Protein AF-A0A350ACY0-F1 (afdb_monomer)

Mean predicted aligned error: 14.0 Å

Secondary structure (DSSP, 8-state):
---------------S--S-TT-B-TTHHHHHHHHHHHHHHHHHHHHHHHTTS-TTSTTHHHHHHHHHHHHHHHHHHHHHHHSPBPSS--HHHHTS-HHHHHHHHHHHHHHHHHHHH-HHHHHHHHHHHHHHHHT---TTTT--

pLDDT: mean 76.35, std 17.06, range [38.78, 96.56]

Radius of gyration: 22.47 Å; Cα contacts (8 Å, |Δi|>4): 84; chains: 1; bounding box: 56×43×62 Å

Sequence (144 aa):
MSTIEPDHHDGTSDATPGGYDNQRRPGERIFTLVLLGGSLTLLWSAYGISGFEALSAPGSVPMATTAVMVVAALMVLRATWARPLVAGETVARDILPKTVIIFAGLLVAYGLALKPLGFLPTSAAFLIAAIKILSGRGWLWGGT

Structure (mmCIF, N/CA/C/O backbone):
data_AF-A0A350ACY0-F1
#
_entry.id   AF-A0A350ACY0-F1
#
loop_
_atom_site.group_PDB
_atom_site.id
_atom_site.type_symbol
_atom_site.label_atom_id
_atom_site.label_alt_id
_atom_site.label_comp_id
_atom_site.label_asym_id
_atom_site.label_entity_id
_atom_site.label_seq_id
_atom_site.pdbx_PDB_ins_code
_atom_site.Cartn_x
_atom_site.Cartn_y
_atom_site.Cartn_z
_atom_site.occupancy
_atom_site.B_iso_or_equiv
_atom_site.auth_seq_id
_atom_site.auth_comp_id
_atom_site.auth_asym_id
_atom_site.auth_atom_id
_atom_site.pdbx_PDB_model_num
ATOM 1 N N . MET A 1 1 ? -36.355 -13.996 30.981 1.00 38.78 1 MET A N 1
ATOM 2 C CA . MET A 1 1 ? -35.564 -12.751 31.018 1.00 38.78 1 MET A CA 1
ATOM 3 C C . MET A 1 1 ? -34.117 -13.169 31.235 1.00 38.78 1 MET A C 1
ATOM 5 O O . MET A 1 1 ? -33.750 -13.472 32.359 1.00 38.78 1 MET A O 1
ATOM 9 N N . SER A 1 2 ? -33.362 -13.376 30.156 1.00 44.88 2 SER A N 1
ATOM 10 C CA . SER A 1 2 ? -31.961 -13.811 30.209 1.00 44.88 2 SER A CA 1
ATOM 11 C C . SER A 1 2 ? -31.070 -12.584 30.381 1.00 44.88 2 SER A C 1
ATOM 13 O O . SER A 1 2 ? -31.027 -11.727 29.499 1.00 44.88 2 SER A O 1
ATOM 15 N N . THR A 1 3 ? -30.422 -12.482 31.535 1.00 46.53 3 THR A N 1
ATOM 16 C CA . THR A 1 3 ? -29.435 -11.449 31.853 1.00 46.53 3 THR A CA 1
ATOM 17 C C . THR A 1 3 ? -28.273 -11.547 30.866 1.00 46.53 3 THR A C 1
ATOM 19 O O . THR A 1 3 ? -27.709 -12.622 30.686 1.00 46.53 3 THR A O 1
ATOM 22 N N . ILE A 1 4 ? -27.958 -10.447 30.179 1.00 54.59 4 ILE A N 1
ATOM 23 C CA . ILE A 1 4 ? -26.757 -10.342 29.348 1.00 54.59 4 ILE A CA 1
ATOM 24 C C . ILE A 1 4 ? -25.601 -10.052 30.301 1.00 54.59 4 ILE A C 1
ATOM 26 O O . ILE A 1 4 ? -25.461 -8.928 30.780 1.00 54.59 4 ILE A O 1
ATOM 30 N N . GLU A 1 5 ? -24.830 -11.088 30.616 1.00 54.91 5 GLU A N 1
ATOM 31 C CA . GLU A 1 5 ? -23.579 -10.964 31.358 1.00 54.91 5 GLU A CA 1
ATOM 32 C C . GLU A 1 5 ? -22.531 -10.323 30.424 1.00 54.91 5 GLU A C 1
ATOM 34 O O . GLU A 1 5 ? -22.366 -10.790 29.292 1.00 54.91 5 GLU A O 1
ATOM 39 N N . PRO A 1 6 ? -21.847 -9.237 30.823 1.00 55.56 6 PRO A N 1
ATOM 40 C CA . PRO A 1 6 ? -20.738 -8.696 30.052 1.00 55.56 6 PRO A CA 1
ATOM 41 C C . PRO A 1 6 ? -19.567 -9.682 30.117 1.00 55.56 6 PRO A C 1
ATOM 43 O O . PRO A 1 6 ? -18.950 -9.862 31.162 1.00 55.56 6 PRO A O 1
ATOM 46 N N . ASP A 1 7 ? -19.312 -10.325 28.983 1.00 56.81 7 ASP A N 1
ATOM 47 C CA . ASP A 1 7 ? -18.301 -11.353 28.739 1.00 56.81 7 ASP A CA 1
ATOM 48 C C . ASP A 1 7 ? -16.917 -10.937 29.283 1.00 56.81 7 ASP A C 1
ATOM 50 O O . ASP A 1 7 ? -16.205 -10.112 28.698 1.00 56.81 7 ASP A O 1
ATOM 54 N N . HIS A 1 8 ? -16.559 -11.457 30.461 1.00 55.47 8 HIS A N 1
ATOM 55 C CA . HIS A 1 8 ? -15.285 -11.192 31.121 1.00 55.47 8 HIS A CA 1
ATOM 56 C C . HIS A 1 8 ? -14.206 -12.013 30.412 1.00 55.47 8 HIS A C 1
ATOM 58 O O . HIS A 1 8 ? -14.178 -13.237 30.501 1.00 55.47 8 HIS A O 1
ATOM 64 N N . HIS A 1 9 ? -13.347 -11.330 29.653 1.00 58.16 9 HIS A N 1
ATOM 65 C CA . HIS A 1 9 ? -12.221 -11.926 28.938 1.00 58.16 9 HIS A CA 1
ATOM 66 C C . HIS A 1 9 ? -11.141 -12.392 29.924 1.00 58.16 9 HIS A C 1
ATOM 68 O O . HIS A 1 9 ? -10.127 -11.718 30.123 1.00 58.16 9 HIS A O 1
ATOM 74 N N . ASP A 1 10 ? -11.353 -13.553 30.535 1.00 52.41 10 ASP A N 1
ATOM 75 C CA . ASP A 1 10 ? -10.294 -14.274 31.223 1.00 52.41 10 ASP A CA 1
ATOM 76 C C . ASP A 1 10 ? -9.288 -14.742 30.172 1.00 52.41 10 ASP A C 1
ATOM 78 O O . ASP A 1 10 ? -9.608 -15.511 29.268 1.00 52.41 10 ASP A O 1
ATOM 82 N N . GLY A 1 11 ? -8.057 -14.239 30.280 1.00 53.12 11 GLY A N 1
ATOM 83 C CA . GLY A 1 11 ? -6.918 -14.561 29.418 1.00 53.12 11 GLY A CA 1
ATOM 84 C C . GLY A 1 11 ? -6.418 -16.000 29.568 1.00 53.12 11 GLY A C 1
ATOM 85 O O . GLY A 1 11 ? -5.215 -16.228 29.701 1.00 53.12 11 GLY A O 1
ATOM 86 N N . THR A 1 12 ? -7.323 -16.978 29.560 1.00 46.12 12 THR A N 1
ATOM 87 C CA . THR A 1 12 ? -6.979 -18.374 29.325 1.00 46.12 12 THR A CA 1
ATOM 88 C C . THR A 1 12 ? -6.521 -18.508 27.880 1.00 46.12 12 THR A C 1
ATOM 90 O O . THR A 1 12 ? -7.128 -17.982 26.951 1.00 46.12 12 THR A O 1
ATOM 93 N N . SER A 1 13 ? -5.378 -19.161 27.715 1.00 55.72 13 SER A N 1
ATOM 94 C CA . SER A 1 13 ? -4.658 -19.355 26.461 1.00 55.72 13 SER A CA 1
ATOM 95 C C . SER A 1 13 ? -5.370 -20.341 25.529 1.00 55.72 13 SER A C 1
ATOM 97 O O . SER A 1 13 ? -4.755 -21.289 25.041 1.00 55.72 13 SER A O 1
ATOM 99 N N . ASP A 1 14 ? -6.663 -20.130 25.284 1.00 48.31 14 ASP A N 1
ATOM 100 C CA . ASP A 1 14 ? -7.361 -20.789 24.195 1.00 48.31 14 ASP A CA 1
ATOM 101 C C . ASP A 1 14 ? -6.885 -20.130 22.899 1.00 48.31 14 ASP A C 1
ATOM 103 O O . ASP A 1 14 ? -7.249 -19.009 22.553 1.00 48.31 14 ASP A O 1
ATOM 107 N N . ALA A 1 15 ? -5.975 -20.809 22.206 1.00 54.19 15 ALA A N 1
ATOM 108 C CA . ALA A 1 15 ? -5.478 -20.412 20.895 1.00 54.19 15 ALA A CA 1
ATOM 109 C C . ALA A 1 15 ? -6.536 -20.627 19.794 1.00 54.19 15 ALA A C 1
ATOM 111 O O . ALA A 1 15 ? -6.191 -20.824 18.626 1.00 54.19 15 ALA A O 1
ATOM 112 N N . THR A 1 16 ? -7.824 -20.594 20.143 1.00 47.19 16 THR A N 1
ATOM 113 C CA . THR A 1 16 ? -8.874 -20.275 19.189 1.00 47.19 16 THR A CA 1
ATOM 114 C C . THR A 1 16 ? -8.581 -18.861 18.686 1.00 47.19 16 THR A C 1
ATOM 116 O O . THR A 1 16 ? -8.405 -17.940 19.486 1.00 47.19 16 THR A O 1
ATOM 119 N N . PRO A 1 17 ? -8.410 -18.656 17.367 1.00 46.28 17 PRO A N 1
ATOM 120 C CA . PRO A 1 17 ? -8.123 -17.335 16.835 1.00 46.28 17 PRO A CA 1
ATOM 121 C C . PRO A 1 17 ? -9.278 -16.411 17.221 1.00 46.28 17 PRO A C 1
ATOM 123 O O . PRO A 1 17 ? -10.342 -16.484 16.618 1.00 46.28 17 PRO A O 1
ATOM 126 N N . GLY A 1 18 ? -9.088 -15.585 18.253 1.00 51.00 18 GLY A N 1
ATOM 127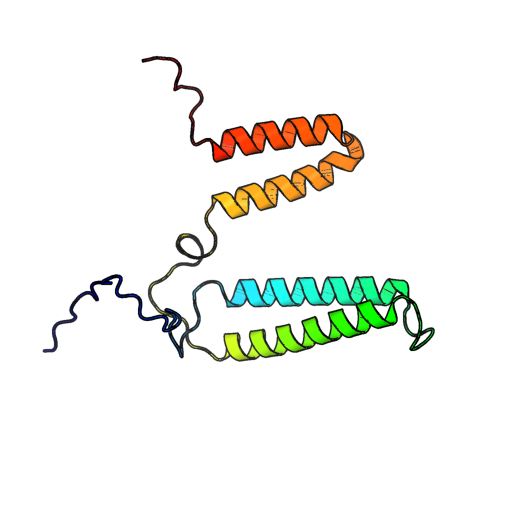 C CA . GLY A 1 18 ? -10.117 -14.691 18.769 1.00 51.00 18 GLY A CA 1
ATOM 128 C C . GLY A 1 18 ? -10.634 -13.814 17.640 1.00 51.00 18 GLY A C 1
ATOM 129 O O . GLY A 1 18 ? -9.958 -12.884 17.198 1.00 51.00 18 GLY A O 1
ATOM 130 N N . GLY A 1 19 ? -11.808 -14.154 17.122 1.00 56.09 19 GLY A N 1
ATOM 131 C CA . GLY A 1 19 ? -12.413 -13.571 15.941 1.00 56.09 19 GLY A CA 1
ATOM 132 C C . GLY A 1 19 ? -13.829 -14.099 15.782 1.00 56.09 19 GLY A C 1
ATOM 133 O O . GLY A 1 19 ? -14.127 -15.238 16.111 1.00 56.09 19 GLY A O 1
ATOM 134 N N . TYR A 1 20 ? -14.731 -13.251 15.302 1.00 57.84 20 TYR A N 1
ATOM 135 C CA . TYR A 1 20 ? -16.100 -13.665 15.040 1.00 57.84 20 TYR A CA 1
ATOM 136 C C . TYR A 1 20 ? -16.122 -14.539 13.778 1.00 57.84 20 TYR A C 1
ATOM 138 O O . TYR A 1 20 ? -16.005 -14.013 12.670 1.00 57.84 20 TYR A O 1
ATOM 146 N N . ASP A 1 21 ? -16.298 -15.855 13.931 1.00 61.34 21 ASP A N 1
ATOM 147 C CA . ASP A 1 21 ? -16.221 -16.845 12.837 1.00 61.34 21 ASP A CA 1
ATOM 148 C C . ASP A 1 21 ? -17.107 -16.519 11.623 1.00 61.34 21 ASP A C 1
ATOM 150 O O . ASP A 1 21 ? -16.808 -16.909 10.493 1.00 61.34 21 ASP A O 1
ATOM 154 N N . ASN A 1 22 ? -18.178 -15.747 11.834 1.00 61.72 22 ASN A N 1
ATOM 155 C CA . ASN A 1 22 ? -19.145 -15.405 10.796 1.00 61.72 22 ASN A CA 1
ATOM 156 C C . ASN A 1 22 ? -19.453 -13.904 10.675 1.00 61.72 22 ASN A C 1
ATOM 158 O O . ASN A 1 22 ? -20.480 -13.524 10.111 1.00 61.72 22 ASN A O 1
ATOM 162 N N . GLN A 1 23 ? -18.596 -13.031 11.209 1.00 65.81 23 GLN A N 1
ATOM 163 C CA . GLN A 1 23 ? -18.810 -11.585 11.128 1.00 65.81 23 GLN A CA 1
ATOM 164 C C . GLN A 1 23 ? -17.545 -10.868 10.656 1.00 65.81 23 GLN A C 1
ATOM 166 O O . GLN A 1 23 ? -16.421 -11.293 10.909 1.00 65.81 23 GLN A O 1
AT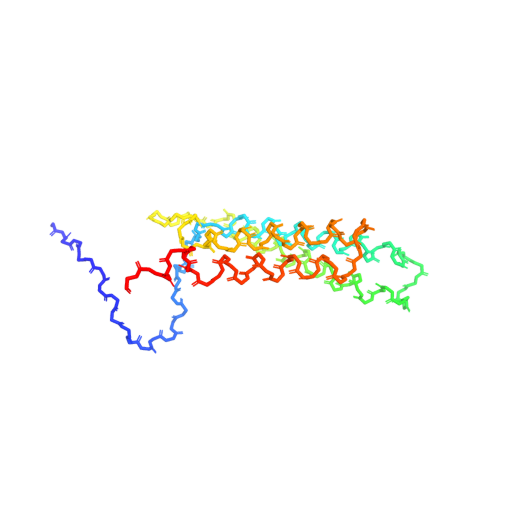OM 171 N N . ARG A 1 24 ? -17.731 -9.766 9.932 1.00 64.75 24 ARG A N 1
ATOM 172 C CA . ARG A 1 24 ? -16.642 -8.938 9.418 1.00 64.75 24 ARG A CA 1
ATOM 173 C C . ARG A 1 24 ? -16.292 -7.841 10.417 1.00 64.75 24 ARG A C 1
ATOM 175 O O . ARG A 1 24 ? -17.178 -7.080 10.822 1.00 64.75 24 ARG A O 1
ATOM 182 N N . ARG A 1 25 ? -14.996 -7.682 10.703 1.00 68.62 25 ARG A N 1
ATOM 183 C CA . ARG A 1 25 ? -14.486 -6.586 11.538 1.00 68.62 25 ARG A CA 1
ATOM 184 C C . ARG A 1 25 ? -14.614 -5.222 10.840 1.00 68.62 25 ARG A C 1
ATOM 186 O O . ARG A 1 25 ? -14.519 -5.126 9.605 1.00 68.62 25 ARG A O 1
ATOM 193 N N . PRO A 1 26 ? -14.809 -4.133 11.596 1.00 65.38 26 PRO A N 1
ATOM 194 C CA . PRO A 1 26 ? -14.930 -2.789 11.043 1.00 65.38 26 PRO A CA 1
ATOM 195 C C . PRO A 1 26 ? -13.587 -2.309 10.480 1.00 65.38 26 PRO A C 1
ATOM 197 O O . PRO A 1 26 ? -12.749 -1.783 11.193 1.00 65.38 26 PRO A O 1
ATOM 200 N N . GLY A 1 27 ? -13.397 -2.425 9.167 1.00 69.19 27 GLY A N 1
ATOM 201 C CA . GLY A 1 27 ? -12.188 -1.956 8.471 1.00 69.19 27 GLY A CA 1
ATOM 202 C C . GLY A 1 27 ? -11.638 -2.976 7.484 1.00 69.19 27 GLY A C 1
ATOM 203 O O . GLY A 1 27 ? -10.979 -2.601 6.519 1.00 69.19 27 GLY A O 1
ATOM 204 N N . GLU A 1 28 ? -12.017 -4.245 7.636 1.00 78.56 28 GLU A N 1
ATOM 205 C CA . GLU A 1 28 ? -11.605 -5.341 6.754 1.00 78.56 28 GLU A CA 1
ATOM 206 C C . GLU A 1 28 ? -12.008 -5.092 5.286 1.00 78.56 28 GLU A C 1
ATOM 208 O O . GLU A 1 28 ? -11.262 -5.414 4.368 1.00 78.56 28 GLU A O 1
ATOM 213 N N . ARG A 1 29 ? -13.142 -4.414 5.039 1.00 79.69 29 ARG A N 1
ATOM 214 C CA . ARG A 1 29 ? -13.536 -3.957 3.689 1.00 79.69 29 ARG A CA 1
ATOM 215 C C . ARG A 1 29 ? -12.551 -2.949 3.094 1.00 79.69 29 ARG A C 1
ATOM 217 O O . ARG A 1 29 ? -12.165 -3.080 1.943 1.00 79.69 29 ARG A O 1
ATOM 224 N N . ILE A 1 30 ? -12.162 -1.932 3.861 1.00 83.25 30 ILE A N 1
ATOM 225 C CA . ILE A 1 30 ? -11.227 -0.906 3.377 1.00 83.25 30 ILE A CA 1
ATOM 226 C C . ILE A 1 30 ? -9.853 -1.541 3.168 1.00 83.25 30 ILE A C 1
ATOM 228 O O . ILE A 1 30 ? -9.236 -1.327 2.132 1.00 83.25 30 ILE A O 1
ATOM 232 N N . PHE A 1 31 ? -9.414 -2.380 4.107 1.00 82.38 31 PHE A N 1
ATOM 233 C CA . PHE A 1 31 ? -8.169 -3.129 3.990 1.00 82.38 31 PHE A CA 1
ATOM 234 C C . PHE A 1 31 ? -8.134 -3.996 2.726 1.00 82.38 31 PHE A C 1
ATOM 236 O O . PHE A 1 31 ? -7.186 -3.906 1.955 1.00 82.38 31 PHE A O 1
ATOM 243 N N . THR A 1 32 ? -9.180 -4.785 2.469 1.00 87.31 32 THR A N 1
ATOM 244 C CA . THR A 1 32 ? -9.256 -5.643 1.273 1.00 87.31 32 THR A CA 1
ATOM 245 C C . THR A 1 32 ? -9.314 -4.839 -0.025 1.00 87.31 32 THR A C 1
ATOM 247 O O . THR A 1 32 ? -8.700 -5.243 -1.011 1.00 87.31 32 THR A O 1
ATOM 250 N N . LEU A 1 33 ? -9.962 -3.669 -0.030 1.00 89.31 33 LEU A N 1
ATOM 251 C CA . LEU A 1 33 ? -9.925 -2.742 -1.167 1.00 89.31 33 LEU A CA 1
ATOM 252 C C . LEU A 1 33 ? -8.519 -2.172 -1.409 1.00 89.31 33 LEU A C 1
ATOM 254 O O . LEU A 1 33 ? -8.057 -2.156 -2.549 1.00 89.31 33 LEU A O 1
ATOM 258 N N . VAL A 1 34 ? -7.821 -1.743 -0.353 1.00 89.25 34 VAL A N 1
ATOM 259 C CA . VAL A 1 34 ? -6.434 -1.254 -0.443 1.00 89.25 34 VAL A CA 1
ATOM 260 C C . VAL A 1 34 ? -5.497 -2.367 -0.919 1.00 89.25 34 VAL A C 1
ATOM 262 O O . VAL A 1 34 ? -4.676 -2.135 -1.805 1.00 89.25 34 VAL A O 1
ATOM 265 N N . LEU A 1 35 ? -5.653 -3.584 -0.392 1.00 90.81 35 LEU A N 1
ATOM 266 C CA . LEU A 1 35 ? -4.879 -4.762 -0.788 1.00 90.81 35 LEU A CA 1
ATOM 267 C C . LEU A 1 35 ? -5.074 -5.094 -2.275 1.00 90.81 35 LEU A C 1
ATOM 269 O O . LEU A 1 35 ? -4.098 -5.351 -2.985 1.00 90.81 35 LEU A O 1
ATOM 273 N N . LEU A 1 36 ? -6.319 -5.052 -2.760 1.00 94.00 36 LEU A N 1
ATOM 274 C CA . LEU A 1 36 ? -6.631 -5.261 -4.173 1.00 94.00 36 LEU A CA 1
ATOM 275 C C . LEU A 1 36 ? -6.011 -4.163 -5.049 1.00 94.00 36 LEU A C 1
ATOM 277 O O . LEU A 1 36 ? -5.364 -4.476 -6.047 1.00 94.00 36 LEU A O 1
ATOM 281 N N . GLY A 1 37 ? -6.159 -2.892 -4.662 1.00 95.31 37 GLY A N 1
ATOM 282 C CA . GLY A 1 37 ? -5.574 -1.759 -5.386 1.00 95.31 37 GLY A CA 1
ATOM 283 C C . GLY A 1 37 ? -4.045 -1.832 -5.470 1.00 95.31 37 GLY A C 1
ATOM 284 O O . GLY A 1 37 ? -3.469 -1.652 -6.546 1.00 95.31 37 GLY A O 1
ATOM 285 N N . GLY A 1 38 ? -3.381 -2.172 -4.362 1.00 93.00 38 GLY A N 1
ATOM 286 C CA . GLY A 1 38 ? -1.937 -2.405 -4.329 1.00 93.00 38 GLY A CA 1
ATOM 287 C C . GLY A 1 38 ? -1.511 -3.566 -5.230 1.00 93.00 38 GLY A C 1
ATOM 288 O O . GLY A 1 38 ? -0.579 -3.421 -6.018 1.00 93.00 38 GLY A O 1
ATOM 289 N N . SER A 1 39 ? -2.243 -4.683 -5.194 1.00 93.31 39 SER A N 1
ATOM 290 C CA . SER A 1 39 ? -1.971 -5.849 -6.050 1.00 93.31 39 SER A CA 1
ATOM 291 C C . SER A 1 39 ? -2.113 -5.519 -7.541 1.00 93.31 39 SER A C 1
ATOM 293 O O . SER A 1 39 ? -1.256 -5.900 -8.336 1.00 93.31 39 SER A O 1
ATOM 295 N N . LEU A 1 40 ? -3.138 -4.750 -7.925 1.00 95.25 40 LEU A N 1
ATOM 296 C CA . LEU A 1 40 ? -3.320 -4.268 -9.301 1.00 95.25 40 LEU A CA 1
ATOM 297 C C . LEU A 1 40 ? -2.200 -3.319 -9.741 1.00 95.25 40 LEU A C 1
ATOM 299 O O . LEU A 1 40 ? -1.737 -3.399 -10.876 1.00 95.25 40 LEU A O 1
ATOM 303 N N . THR A 1 41 ? -1.736 -2.451 -8.841 1.00 93.69 41 THR A N 1
ATOM 304 C CA . THR A 1 41 ? -0.628 -1.523 -9.120 1.00 93.69 41 THR A CA 1
ATOM 305 C C . THR A 1 41 ? 0.671 -2.288 -9.378 1.00 93.69 41 THR A C 1
ATOM 307 O O . THR A 1 41 ? 1.413 -1.972 -10.313 1.00 93.69 41 THR A O 1
ATOM 310 N N . LEU A 1 42 ? 0.932 -3.333 -8.586 1.00 91.50 42 LEU A N 1
ATOM 311 C CA . LEU A 1 42 ? 2.074 -4.222 -8.792 1.00 91.50 42 LEU A CA 1
ATOM 312 C C . LEU A 1 42 ? 1.955 -5.005 -10.101 1.00 91.50 42 LEU A C 1
ATOM 314 O O . LEU A 1 42 ? 2.941 -5.096 -10.826 1.00 91.50 42 LEU A O 1
ATOM 318 N N . LEU A 1 43 ? 0.765 -5.512 -10.434 1.00 92.00 43 LEU A N 1
ATOM 319 C CA . LEU A 1 43 ? 0.527 -6.207 -11.700 1.00 92.00 43 LEU A CA 1
ATOM 320 C C . LEU A 1 43 ? 0.757 -5.281 -12.903 1.00 92.00 43 LEU A C 1
ATOM 322 O O . LEU A 1 43 ? 1.441 -5.669 -13.845 1.00 92.00 43 LEU A O 1
ATOM 326 N N . TRP A 1 44 ? 0.265 -4.039 -12.848 1.00 91.44 44 TRP A N 1
ATOM 327 C CA . TRP A 1 44 ? 0.528 -3.027 -13.878 1.00 91.44 44 TRP A CA 1
ATOM 328 C C . TRP A 1 44 ? 2.027 -2.744 -14.025 1.00 91.44 44 TRP A C 1
ATOM 330 O O . TRP A 1 44 ? 2.554 -2.689 -15.136 1.00 91.44 44 TRP A O 1
ATOM 340 N N . SER A 1 45 ? 2.729 -2.588 -12.902 1.00 89.94 45 SER A N 1
ATOM 341 C CA . SER A 1 45 ? 4.172 -2.332 -12.898 1.00 89.94 45 SER A CA 1
ATOM 342 C C . SER A 1 45 ? 4.950 -3.518 -13.474 1.00 89.94 45 SER A C 1
ATOM 344 O O . SER A 1 45 ? 5.839 -3.320 -14.295 1.00 89.94 45 SER A O 1
ATOM 346 N N . ALA A 1 46 ? 4.587 -4.749 -13.099 1.00 87.81 46 ALA A N 1
ATOM 347 C CA . ALA A 1 46 ? 5.206 -5.974 -13.602 1.00 87.81 46 ALA A CA 1
ATOM 348 C C . ALA A 1 46 ? 4.942 -6.179 -15.104 1.00 87.81 46 ALA A C 1
ATOM 350 O O . ALA A 1 46 ? 5.848 -6.576 -15.838 1.00 87.81 46 ALA A O 1
ATOM 351 N N . TYR A 1 47 ? 3.742 -5.831 -15.575 1.00 86.00 47 TYR A N 1
ATOM 352 C CA . TYR A 1 47 ? 3.401 -5.837 -16.996 1.00 86.00 47 TYR A CA 1
ATOM 353 C C . TYR A 1 47 ? 4.289 -4.892 -17.810 1.00 86.00 47 TYR A C 1
ATOM 355 O O . TYR A 1 47 ? 4.730 -5.248 -18.899 1.00 86.00 47 TYR A O 1
ATOM 363 N N . GLY A 1 48 ? 4.640 -3.730 -17.255 1.00 84.44 48 GLY A N 1
ATOM 364 C CA . GLY A 1 48 ? 5.568 -2.791 -17.888 1.00 84.44 48 GLY A CA 1
ATOM 365 C C . GLY A 1 48 ? 7.010 -3.298 -18.040 1.00 84.44 48 GLY A C 1
ATOM 366 O O . GLY A 1 48 ? 7.755 -2.726 -18.828 1.00 84.44 48 GLY A O 1
ATOM 367 N N . ILE A 1 49 ? 7.418 -4.352 -17.318 1.00 82.88 49 ILE A N 1
ATOM 368 C CA . ILE A 1 49 ? 8.792 -4.889 -17.373 1.00 82.88 49 ILE A CA 1
ATOM 369 C C . ILE A 1 49 ? 8.977 -5.846 -18.555 1.00 82.88 49 ILE A C 1
ATOM 371 O O . ILE A 1 49 ? 10.057 -5.906 -19.135 1.00 82.88 49 ILE A O 1
ATOM 375 N N . SER A 1 50 ? 7.968 -6.657 -18.878 1.00 73.12 50 SER A N 1
ATOM 376 C CA . SER A 1 50 ? 8.122 -7.752 -19.857 1.00 73.12 50 SER A CA 1
ATOM 377 C C . SER A 1 50 ? 6.952 -7.932 -20.813 1.00 73.12 50 SER A C 1
ATOM 379 O O . SER A 1 50 ? 7.074 -8.703 -21.764 1.00 73.12 50 SER A O 1
ATOM 381 N N . GLY A 1 51 ? 5.820 -7.265 -20.571 1.00 72.69 51 GLY A N 1
ATOM 382 C CA . GLY A 1 51 ? 4.601 -7.423 -21.359 1.00 72.69 51 GLY A CA 1
ATOM 383 C C . GLY A 1 51 ? 4.253 -8.897 -21.567 1.00 72.69 51 GLY A C 1
ATOM 384 O O . GLY A 1 51 ? 3.974 -9.616 -20.613 1.00 72.69 51 GLY A O 1
ATOM 385 N N . PHE A 1 52 ? 4.337 -9.351 -22.819 1.00 68.00 52 PHE A N 1
ATOM 386 C CA . PHE A 1 52 ? 4.171 -10.755 -23.215 1.00 68.00 52 PHE A CA 1
ATOM 387 C C . PHE A 1 52 ? 5.316 -11.269 -24.108 1.00 68.00 52 PHE A C 1
ATOM 389 O O . PHE A 1 52 ? 5.129 -12.232 -24.848 1.00 68.00 52 PHE A O 1
ATOM 396 N N . GLU A 1 53 ? 6.496 -10.640 -24.074 1.00 64.38 53 GLU A N 1
ATOM 397 C CA . GLU A 1 53 ? 7.566 -10.920 -25.049 1.00 64.38 53 GLU A CA 1
ATOM 398 C C . GLU A 1 53 ? 8.181 -12.330 -24.923 1.00 64.38 53 GLU A C 1
ATOM 400 O O . GLU A 1 53 ? 8.667 -12.861 -25.917 1.00 64.38 53 GLU A O 1
ATOM 405 N N . ALA A 1 54 ? 8.104 -12.984 -23.753 1.00 62.25 54 ALA A N 1
ATOM 406 C CA . ALA A 1 54 ? 8.366 -14.421 -23.593 1.00 62.25 54 ALA A CA 1
ATOM 407 C C . ALA A 1 54 ? 7.845 -14.963 -22.246 1.00 62.25 54 ALA A C 1
ATOM 409 O O . ALA A 1 54 ? 7.880 -14.273 -21.228 1.00 62.25 54 ALA A O 1
ATOM 410 N N . LEU A 1 55 ? 7.448 -16.244 -22.199 1.00 63.81 55 LEU A N 1
ATOM 411 C CA . LEU A 1 55 ? 7.117 -16.957 -20.946 1.00 63.81 55 LEU A CA 1
ATOM 412 C C . LEU A 1 55 ? 8.327 -17.121 -20.003 1.00 63.81 55 LEU A C 1
ATOM 414 O O . LEU A 1 55 ? 8.144 -17.345 -18.810 1.00 63.81 55 LEU A O 1
ATOM 418 N N . SER A 1 56 ? 9.549 -16.994 -20.530 1.00 71.25 56 SER A N 1
ATOM 419 C CA . SER A 1 56 ? 10.816 -17.067 -19.786 1.00 71.25 56 SER A CA 1
ATOM 420 C C . SER A 1 56 ? 11.521 -15.710 -19.670 1.00 71.25 56 SER A C 1
ATOM 422 O O . SER A 1 56 ? 12.731 -15.661 -19.452 1.00 71.25 56 SER A O 1
ATOM 424 N N . ALA A 1 57 ? 10.794 -14.605 -19.849 1.00 75.44 57 ALA A N 1
ATOM 425 C CA . ALA A 1 57 ? 11.348 -13.273 -19.659 1.00 75.44 57 ALA A CA 1
ATOM 426 C C . ALA A 1 57 ? 11.610 -12.992 -18.161 1.00 75.44 57 ALA A C 1
ATOM 428 O O . ALA A 1 57 ? 10.940 -13.555 -17.290 1.00 75.44 57 ALA A O 1
ATOM 429 N N . PRO A 1 58 ? 12.534 -12.073 -17.828 1.00 76.94 58 PRO A N 1
ATOM 430 C CA . PRO A 1 58 ? 12.838 -11.719 -16.439 1.00 76.94 58 PRO A CA 1
ATOM 431 C C . PRO A 1 58 ? 11.615 -11.273 -15.616 1.00 76.94 58 PRO A C 1
ATOM 433 O O . PRO A 1 58 ? 11.565 -11.507 -14.410 1.00 76.94 58 PRO A O 1
ATOM 436 N N . GLY A 1 59 ? 10.608 -10.658 -16.246 1.00 81.19 59 GLY A N 1
ATOM 437 C CA . GLY A 1 59 ? 9.381 -10.213 -15.577 1.00 81.19 59 GLY A CA 1
ATOM 438 C C . GLY A 1 59 ? 8.250 -11.241 -15.538 1.00 81.19 59 GLY A C 1
ATOM 439 O O . GLY A 1 59 ? 7.236 -10.972 -14.893 1.00 81.19 59 GLY A O 1
ATOM 440 N N . SER A 1 60 ? 8.403 -12.430 -16.133 1.00 85.19 60 SER A N 1
ATOM 441 C CA . SER A 1 60 ? 7.364 -13.474 -16.108 1.00 85.19 60 SER A CA 1
ATOM 442 C C . SER A 1 60 ? 7.067 -13.959 -14.682 1.00 85.19 60 SER A C 1
ATOM 444 O O . SER A 1 60 ? 5.911 -14.191 -14.330 1.00 85.19 60 SER A O 1
ATOM 446 N N . VAL A 1 61 ? 8.093 -14.041 -13.826 1.00 87.62 61 VAL A N 1
ATOM 447 C CA . VAL A 1 61 ? 7.945 -14.431 -12.412 1.00 87.62 61 VAL A CA 1
ATOM 448 C C . VAL A 1 61 ? 7.215 -13.349 -11.589 1.00 87.62 61 VAL A C 1
ATOM 450 O O . VAL A 1 61 ? 6.208 -13.678 -10.949 1.00 87.62 61 VAL A O 1
ATOM 453 N N . PRO A 1 62 ? 7.624 -12.061 -11.619 1.00 89.81 62 PRO A N 1
ATOM 454 C CA . PRO A 1 62 ? 6.847 -10.967 -11.026 1.00 89.81 62 PRO A CA 1
ATOM 455 C C . PRO A 1 62 ? 5.392 -10.899 -11.516 1.00 89.81 62 PRO A C 1
ATOM 457 O O . PRO A 1 62 ? 4.478 -10.715 -10.711 1.00 89.81 62 PRO A O 1
ATOM 460 N N . MET A 1 63 ? 5.155 -11.092 -12.816 1.00 89.50 63 MET A N 1
ATOM 461 C CA . MET A 1 63 ? 3.813 -11.094 -13.409 1.00 89.50 63 MET A CA 1
ATOM 462 C C . MET A 1 63 ? 2.930 -12.212 -12.853 1.00 89.50 63 MET A C 1
ATOM 464 O O . MET A 1 63 ? 1.815 -11.952 -12.403 1.00 89.50 63 MET A O 1
ATOM 468 N N . ALA A 1 64 ? 3.432 -13.450 -12.827 1.00 91.19 64 ALA A N 1
ATOM 469 C CA . ALA A 1 64 ? 2.684 -14.580 -12.280 1.00 91.19 64 ALA A CA 1
ATOM 470 C C . ALA A 1 64 ? 2.350 -14.364 -10.795 1.00 91.19 64 ALA A C 1
ATOM 472 O O . ALA A 1 64 ? 1.216 -14.577 -10.367 1.00 91.19 64 ALA A O 1
ATOM 473 N N . THR A 1 65 ? 3.317 -13.871 -10.020 1.00 92.94 65 THR A N 1
ATOM 474 C CA . THR A 1 65 ? 3.143 -13.617 -8.584 1.00 92.94 65 THR A CA 1
ATOM 475 C C . THR A 1 65 ? 2.071 -12.558 -8.330 1.00 92.94 65 THR A C 1
ATOM 477 O O . THR A 1 65 ? 1.151 -12.768 -7.540 1.00 92.94 65 THR A O 1
ATOM 480 N N . THR A 1 66 ? 2.145 -11.429 -9.035 1.00 93.62 66 THR A N 1
ATOM 481 C CA . THR A 1 66 ? 1.183 -10.328 -8.879 1.00 93.62 66 THR A CA 1
ATOM 482 C C . THR A 1 66 ? -0.211 -10.695 -9.388 1.00 93.62 66 THR A C 1
ATOM 484 O O . THR A 1 66 ? -1.203 -10.291 -8.782 1.00 93.62 66 THR A O 1
ATOM 487 N N . ALA A 1 67 ? -0.316 -11.541 -10.416 1.00 93.19 67 ALA A N 1
ATOM 488 C CA . ALA A 1 67 ? -1.594 -12.096 -10.855 1.00 93.19 67 ALA A CA 1
ATOM 489 C C . ALA A 1 67 ? -2.238 -12.976 -9.769 1.00 93.19 67 ALA A C 1
ATOM 491 O O . ALA A 1 67 ? -3.420 -12.804 -9.460 1.00 93.19 67 ALA A O 1
ATOM 492 N N . VAL A 1 68 ? -1.464 -13.862 -9.130 1.00 95.88 68 VAL A N 1
ATOM 493 C CA . VAL A 1 68 ? -1.945 -14.678 -7.999 1.00 95.88 68 VAL A CA 1
ATOM 494 C C . VAL A 1 68 ? -2.402 -13.790 -6.838 1.00 95.88 68 VAL A C 1
ATOM 496 O O . VAL A 1 68 ? -3.464 -14.041 -6.267 1.00 95.88 68 VAL A O 1
ATOM 499 N N . MET A 1 69 ? -1.664 -12.720 -6.527 1.00 95.38 69 MET A N 1
ATOM 500 C CA . MET A 1 69 ? -2.062 -11.753 -5.496 1.00 95.38 69 MET A CA 1
ATOM 501 C C . MET A 1 69 ? -3.407 -11.088 -5.812 1.00 95.38 69 MET A C 1
ATOM 503 O O . MET A 1 69 ? -4.256 -11.000 -4.928 1.00 95.38 69 MET A O 1
ATOM 507 N N . VAL A 1 70 ? -3.639 -10.670 -7.064 1.00 96.56 70 VAL A N 1
ATOM 508 C CA . VAL A 1 70 ? -4.928 -10.093 -7.487 1.00 96.56 70 VAL A CA 1
ATOM 509 C C . VAL A 1 70 ? -6.061 -11.109 -7.333 1.00 96.56 70 VAL A C 1
ATOM 511 O O . VAL A 1 70 ? -7.103 -10.774 -6.769 1.00 96.56 70 VAL A O 1
ATOM 514 N N . VAL A 1 71 ? -5.865 -12.355 -7.776 1.00 96.31 71 VAL A N 1
ATOM 515 C CA . VAL A 1 71 ? -6.881 -13.415 -7.651 1.00 96.31 71 VAL A CA 1
ATOM 516 C C . VAL A 1 71 ? -7.212 -13.686 -6.183 1.00 96.31 71 VAL A C 1
ATOM 518 O O . VAL A 1 71 ? -8.387 -13.702 -5.811 1.00 96.31 71 VAL A O 1
ATOM 521 N N . ALA A 1 72 ? -6.195 -13.838 -5.334 1.00 94.25 72 ALA A N 1
ATOM 522 C CA . ALA A 1 72 ? -6.386 -14.040 -3.903 1.00 94.25 72 ALA A CA 1
ATOM 523 C C . ALA A 1 72 ? -7.106 -12.843 -3.259 1.00 94.25 72 ALA A C 1
ATOM 525 O O . ALA A 1 72 ? -8.077 -13.031 -2.527 1.00 94.25 72 ALA A O 1
ATOM 526 N N . ALA A 1 73 ? -6.702 -11.610 -3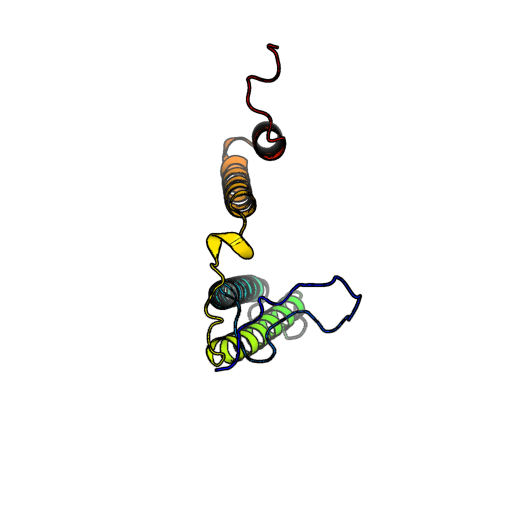.579 1.00 91.00 73 ALA A N 1
ATOM 527 C CA . ALA A 1 73 ? -7.342 -10.402 -3.064 1.00 91.00 73 ALA A CA 1
ATOM 528 C C . ALA A 1 73 ? -8.818 -10.298 -3.487 1.00 91.00 73 ALA A C 1
ATOM 530 O O . ALA A 1 73 ? -9.653 -9.908 -2.674 1.00 91.00 73 ALA A O 1
ATOM 531 N N . LEU A 1 74 ? -9.167 -10.697 -4.716 1.00 93.00 74 LEU A N 1
ATOM 532 C CA . LEU A 1 74 ? -10.559 -10.769 -5.177 1.00 93.00 74 LEU A CA 1
ATOM 533 C C . LEU A 1 74 ? -11.367 -11.830 -4.419 1.00 93.00 74 LEU A C 1
ATOM 535 O O . LEU A 1 74 ? -12.511 -11.567 -4.042 1.00 93.00 74 LEU A O 1
ATOM 539 N N . MET A 1 75 ? -10.786 -13.010 -4.173 1.00 91.94 75 MET A N 1
ATOM 540 C CA . MET A 1 75 ? -11.429 -14.059 -3.373 1.00 91.94 75 MET A CA 1
ATOM 541 C C . MET A 1 75 ? -11.709 -13.575 -1.949 1.00 91.94 75 MET A C 1
ATOM 543 O O . MET A 1 75 ? -12.835 -13.715 -1.464 1.00 91.94 75 MET A O 1
ATOM 547 N N . VAL A 1 76 ? -10.716 -12.949 -1.309 1.00 88.25 76 VAL A N 1
ATOM 548 C CA . VAL A 1 76 ? -10.862 -12.378 0.033 1.00 88.25 76 VAL A CA 1
ATOM 549 C C . VAL A 1 76 ? -11.898 -11.25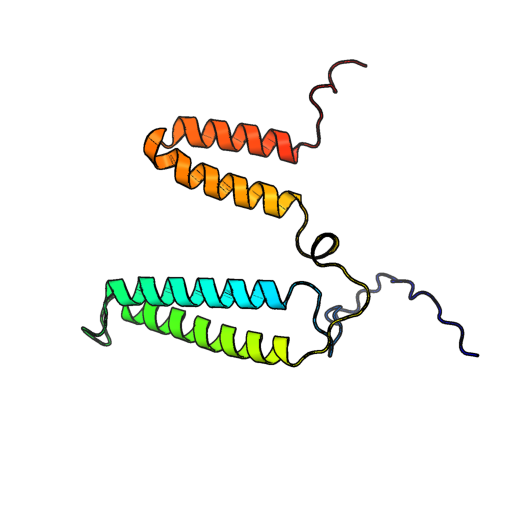7 0.019 1.00 88.25 76 VAL A C 1
ATOM 551 O O . VAL A 1 76 ? -12.830 -11.307 0.810 1.00 88.25 76 VAL A O 1
ATOM 554 N N . LEU A 1 77 ? -11.829 -10.303 -0.916 1.00 88.12 77 LEU A N 1
ATOM 555 C CA . LEU A 1 77 ? -12.802 -9.210 -1.016 1.00 88.12 77 LEU A CA 1
ATOM 556 C C . LEU A 1 77 ? -14.233 -9.739 -1.165 1.00 88.12 77 LEU A C 1
ATOM 558 O O . LEU A 1 77 ? -15.137 -9.249 -0.488 1.00 88.12 77 LEU A O 1
ATOM 562 N N . ARG A 1 78 ? -14.446 -10.760 -2.003 1.00 87.75 78 ARG A N 1
ATOM 563 C CA . ARG A 1 78 ? -15.758 -11.394 -2.188 1.00 87.75 78 ARG A CA 1
ATOM 564 C C . ARG A 1 78 ? -16.254 -12.056 -0.900 1.00 87.75 78 ARG A C 1
ATOM 566 O O . ARG A 1 78 ? -17.409 -11.852 -0.527 1.00 87.75 78 ARG A O 1
ATOM 573 N N . ALA A 1 79 ? -15.394 -12.806 -0.213 1.00 84.12 79 ALA A 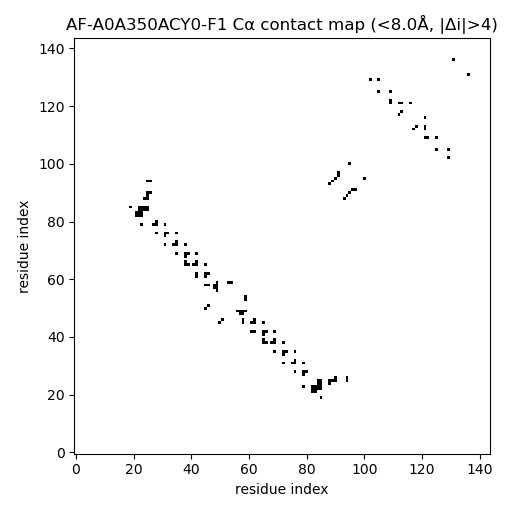N 1
ATOM 574 C CA . ALA A 1 79 ? -15.726 -13.441 1.062 1.00 84.12 79 ALA A CA 1
ATOM 575 C C . ALA A 1 79 ? -16.032 -12.398 2.151 1.00 84.12 79 ALA A C 1
ATOM 577 O O . ALA A 1 79 ? -17.044 -12.493 2.844 1.00 84.12 79 ALA A O 1
ATOM 578 N N . THR A 1 80 ? -15.207 -11.358 2.251 1.00 82.56 80 THR A N 1
ATOM 579 C CA . THR A 1 80 ? -15.366 -10.228 3.168 1.00 82.56 80 THR A CA 1
ATOM 580 C C . THR A 1 80 ? -16.654 -9.456 2.869 1.00 82.56 80 THR A C 1
ATOM 582 O O . THR A 1 80 ? -17.340 -9.031 3.799 1.00 82.56 80 THR A O 1
ATOM 585 N N . TRP A 1 81 ? -17.052 -9.286 1.603 1.00 80.69 81 TRP A N 1
ATOM 586 C CA . TRP A 1 81 ? -18.289 -8.578 1.244 1.00 80.69 81 TRP A CA 1
ATOM 587 C C . TRP A 1 81 ? -19.557 -9.328 1.662 1.00 80.69 81 TRP A C 1
ATOM 589 O O . TRP A 1 81 ? -20.522 -8.678 2.072 1.00 80.69 81 TRP A O 1
ATOM 599 N N . ALA A 1 82 ? -19.527 -10.663 1.606 1.00 77.12 82 ALA A N 1
ATOM 600 C CA . ALA A 1 82 ? -20.641 -11.544 1.955 1.00 77.12 82 ALA A CA 1
ATOM 601 C C . ALA A 1 82 ? -20.917 -11.645 3.470 1.00 77.12 82 ALA A C 1
ATOM 603 O O . ALA A 1 82 ? -21.983 -12.112 3.862 1.00 77.12 82 ALA A O 1
ATOM 604 N N . ARG A 1 83 ? -19.986 -11.201 4.327 1.00 75.81 83 ARG A N 1
ATOM 605 C CA . ARG A 1 83 ? -20.113 -11.302 5.791 1.00 75.81 83 ARG A CA 1
ATOM 606 C C . ARG A 1 83 ? -20.844 -10.094 6.414 1.00 75.81 83 ARG A C 1
ATOM 608 O O . ARG A 1 83 ? -20.540 -8.945 6.041 1.00 75.81 83 ARG A O 1
ATOM 615 N N . PRO A 1 84 ? -21.769 -10.321 7.375 1.00 67.00 84 PRO A N 1
ATOM 616 C CA . PRO A 1 84 ? -22.422 -9.259 8.142 1.00 67.00 84 PRO A CA 1
ATOM 617 C C . PRO A 1 84 ? -21.407 -8.521 9.026 1.00 67.00 84 PRO A C 1
ATOM 619 O O . PRO A 1 84 ? -20.391 -9.083 9.427 1.00 67.00 84 PRO A O 1
ATOM 622 N N . LEU A 1 85 ? -21.642 -7.232 9.277 1.00 62.97 85 LEU A N 1
ATOM 623 C CA . LEU A 1 85 ? -20.746 -6.392 10.078 1.00 62.97 85 LEU A CA 1
ATOM 624 C C . LEU A 1 85 ? -20.979 -6.661 11.573 1.00 62.97 85 LEU A C 1
ATOM 626 O O . LEU A 1 85 ? -22.134 -6.682 11.994 1.00 62.97 85 LEU A O 1
ATOM 630 N N . VAL A 1 86 ? -19.910 -6.804 12.363 1.00 63.88 86 VAL A N 1
ATOM 631 C CA . VAL A 1 86 ? -20.021 -6.829 13.833 1.00 63.88 86 VAL A CA 1
ATOM 632 C C . VAL A 1 86 ? -20.561 -5.479 14.306 1.00 63.88 86 VAL A C 1
ATOM 634 O O . VAL A 1 86 ? -19.969 -4.435 14.022 1.00 63.88 86 VAL A O 1
ATOM 637 N N . ALA A 1 87 ? -21.690 -5.483 15.010 1.00 51.94 87 ALA A N 1
ATOM 638 C CA . ALA A 1 87 ? -22.257 -4.281 15.607 1.00 51.94 87 ALA A CA 1
ATOM 639 C C . ALA A 1 87 ? -21.549 -3.987 16.941 1.00 51.94 87 ALA A C 1
ATOM 641 O O . ALA A 1 87 ? -21.801 -4.669 17.926 1.00 51.94 87 ALA A O 1
ATOM 642 N N . GLY A 1 88 ? -20.661 -2.985 16.976 1.00 55.84 88 GLY A N 1
ATOM 643 C CA . GLY A 1 88 ? -20.095 -2.474 18.237 1.00 55.84 88 GLY A CA 1
ATOM 644 C C . GLY A 1 88 ? -18.668 -1.923 18.170 1.00 55.84 88 GLY A C 1
ATOM 645 O O . GLY A 1 88 ? -18.325 -1.049 18.959 1.00 55.84 88 GLY A O 1
ATOM 646 N N . GLU A 1 89 ? -17.850 -2.359 17.212 1.00 49.84 89 GLU A N 1
ATOM 647 C CA . GLU A 1 89 ? -16.463 -1.894 17.063 1.00 49.84 89 GLU A CA 1
ATOM 648 C C . GLU A 1 89 ? -16.364 -0.796 15.989 1.00 49.84 89 GLU A C 1
ATOM 650 O O . GLU A 1 89 ? -17.059 -0.828 14.966 1.00 49.84 89 GLU A O 1
ATOM 655 N N . THR A 1 90 ? -15.485 0.192 16.187 1.00 53.16 90 THR A N 1
ATOM 656 C CA . THR A 1 90 ? -15.339 1.324 15.251 1.00 53.16 90 THR A CA 1
ATOM 657 C C . THR A 1 90 ? -13.946 1.318 14.619 1.00 53.16 90 THR A C 1
ATOM 659 O O . THR A 1 90 ? -12.944 1.367 15.328 1.00 53.16 90 THR A O 1
ATOM 662 N N . VAL A 1 91 ? -13.876 1.350 13.279 1.00 50.91 91 VAL A N 1
ATOM 663 C CA . VAL A 1 91 ? -12.638 1.313 12.454 1.00 50.91 91 VAL A CA 1
ATOM 664 C C . VAL A 1 91 ? -11.524 2.224 12.993 1.00 50.91 91 VAL A C 1
ATOM 666 O O . VAL A 1 91 ? -10.346 1.869 13.001 1.00 50.91 91 VAL A O 1
ATOM 669 N N . ALA A 1 92 ? -11.913 3.421 13.438 1.00 49.81 92 ALA A N 1
ATOM 670 C CA . ALA A 1 92 ? -11.014 4.491 13.853 1.00 49.81 92 ALA A CA 1
ATOM 671 C C . ALA A 1 92 ? -10.403 4.307 15.253 1.00 49.81 92 ALA A C 1
ATOM 673 O O . ALA A 1 92 ? -9.462 5.026 15.593 1.00 49.81 92 ALA A O 1
ATOM 674 N N . ARG A 1 93 ? -10.947 3.402 16.076 1.00 49.84 93 ARG A N 1
ATOM 675 C CA . ARG A 1 93 ? -10.462 3.153 17.439 1.00 49.84 93 ARG A CA 1
ATOM 676 C C . ARG A 1 93 ? -9.686 1.841 17.535 1.00 49.84 93 ARG A C 1
ATOM 678 O O . ARG A 1 93 ? -8.640 1.840 18.175 1.00 49.84 93 ARG A O 1
ATOM 685 N N . ASP A 1 94 ? -10.140 0.801 16.831 1.00 50.47 94 ASP A N 1
ATOM 686 C CA . ASP A 1 94 ? -9.658 -0.569 17.069 1.00 50.47 94 ASP A CA 1
ATOM 687 C C . ASP A 1 94 ? -8.765 -1.144 15.954 1.00 50.47 94 ASP A C 1
ATOM 689 O O . ASP A 1 94 ? -8.004 -2.071 16.215 1.00 50.47 94 ASP A O 1
ATOM 693 N N . ILE A 1 95 ? -8.800 -0.604 14.723 1.00 56.47 95 ILE A N 1
ATOM 694 C CA . ILE A 1 95 ? -8.031 -1.173 13.590 1.00 56.47 95 ILE A CA 1
ATOM 695 C C . ILE A 1 95 ? -6.922 -0.245 13.085 1.00 56.47 95 ILE A C 1
ATOM 697 O O . ILE A 1 95 ? -5.842 -0.719 12.734 1.00 56.47 95 ILE A O 1
ATOM 701 N N . LEU A 1 96 ? -7.147 1.072 13.054 1.00 59.34 96 LEU A N 1
ATOM 702 C CA . LEU A 1 96 ? -6.157 2.026 12.543 1.00 59.34 96 LEU A CA 1
ATOM 703 C C . LEU A 1 96 ? -5.871 3.129 13.574 1.00 59.34 96 LEU A C 1
ATOM 705 O O . LEU A 1 96 ? -6.475 4.204 13.513 1.00 59.34 96 LEU A O 1
ATOM 709 N N . PRO A 1 97 ? -4.956 2.886 14.536 1.00 68.75 97 PRO A N 1
ATOM 710 C CA . PRO A 1 97 ? -4.567 3.889 15.517 1.00 68.75 97 PRO A CA 1
ATOM 711 C C . PRO A 1 97 ? -4.128 5.167 14.804 1.00 68.75 97 PRO A C 1
ATOM 713 O O . PRO A 1 97 ? -3.376 5.108 13.830 1.00 68.75 97 PRO A O 1
ATOM 716 N N . LYS A 1 98 ? -4.546 6.336 15.305 1.00 72.31 98 LYS A N 1
ATOM 717 C CA . LYS A 1 98 ? -4.198 7.647 14.718 1.00 72.31 98 LYS A CA 1
ATOM 718 C C . LYS A 1 98 ? -2.696 7.791 14.441 1.00 72.31 98 LYS A C 1
ATOM 720 O O . LYS A 1 98 ? -2.312 8.373 13.432 1.00 72.31 98 LYS A O 1
ATOM 725 N N . THR A 1 99 ? -1.858 7.201 15.291 1.00 77.44 99 THR A N 1
ATOM 726 C CA . THR A 1 99 ? -0.403 7.134 15.122 1.00 77.44 99 THR A CA 1
ATOM 727 C C . THR A 1 99 ? 0.008 6.502 13.788 1.00 77.44 99 THR A C 1
ATOM 729 O O . THR A 1 99 ? 0.856 7.058 13.100 1.00 77.44 99 THR A O 1
ATOM 732 N N . VAL A 1 100 ? -0.622 5.401 13.363 1.00 80.62 100 VAL A N 1
ATOM 733 C CA . VAL A 1 100 ? -0.310 4.724 12.088 1.00 80.62 100 VAL A CA 1
ATOM 734 C C . VAL A 1 100 ? -0.611 5.634 10.898 1.00 80.62 100 VAL A C 1
ATOM 736 O O . VAL A 1 100 ? 0.202 5.738 9.984 1.00 80.62 100 VAL A O 1
ATOM 739 N N . ILE A 1 101 ? -1.738 6.351 10.931 1.00 82.06 101 ILE A N 1
ATOM 740 C CA . ILE A 1 101 ? -2.123 7.301 9.874 1.00 82.06 101 ILE A CA 1
ATOM 741 C C . ILE A 1 101 ? -1.109 8.450 9.786 1.00 82.06 101 ILE A C 1
ATOM 743 O O . ILE A 1 101 ? -0.678 8.812 8.691 1.00 82.06 10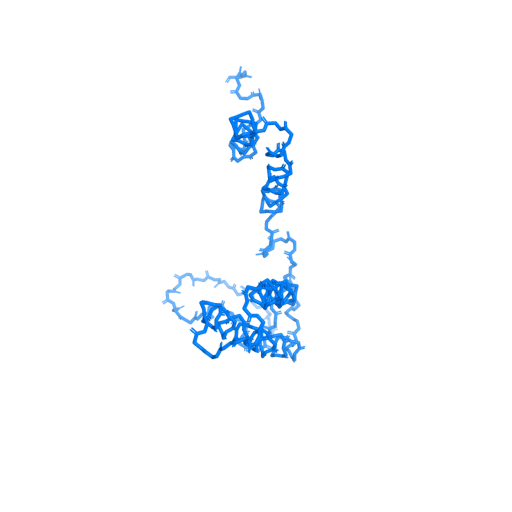1 ILE A O 1
ATOM 747 N N . ILE A 1 102 ? -0.692 8.992 10.934 1.00 86.50 102 ILE A N 1
ATOM 748 C CA . ILE A 1 102 ? 0.313 10.063 11.003 1.00 86.50 102 ILE A CA 1
ATOM 749 C C . ILE A 1 102 ? 1.641 9.593 10.401 1.00 86.50 102 ILE A C 1
ATOM 751 O O . ILE A 1 102 ? 2.221 10.293 9.573 1.00 86.50 102 ILE A O 1
ATOM 755 N N . PHE A 1 103 ? 2.107 8.399 10.770 1.00 88.56 103 PHE A N 1
ATOM 756 C CA . PHE A 1 103 ? 3.363 7.852 10.256 1.00 88.56 103 PHE A CA 1
ATOM 757 C C . PHE A 1 103 ? 3.295 7.493 8.769 1.00 88.56 103 PHE A C 1
ATOM 759 O O . PHE A 1 103 ? 4.254 7.755 8.045 1.00 88.56 103 PHE A O 1
ATOM 766 N N . ALA A 1 104 ? 2.167 6.969 8.285 1.00 88.56 104 ALA A N 1
ATOM 767 C CA . ALA A 1 104 ? 1.955 6.749 6.856 1.00 88.56 104 ALA A CA 1
ATOM 768 C C . ALA A 1 104 ? 2.042 8.070 6.071 1.00 88.56 104 ALA A C 1
ATOM 770 O O . ALA A 1 104 ? 2.745 8.146 5.064 1.00 88.56 104 ALA A O 1
ATOM 771 N N . GLY A 1 105 ? 1.406 9.135 6.572 1.00 92.25 105 GLY A N 1
ATOM 772 C CA . GLY A 1 105 ? 1.531 10.475 5.995 1.00 92.25 105 GLY A CA 1
ATOM 773 C C . GLY A 1 105 ? 2.971 10.997 6.018 1.00 92.25 105 GLY A C 1
ATOM 774 O O . GLY A 1 105 ? 3.447 11.542 5.022 1.00 92.25 105 GLY A O 1
ATOM 775 N N . LEU A 1 106 ? 3.694 10.773 7.119 1.00 92.50 106 LEU A N 1
ATOM 776 C CA . LEU A 1 106 ? 5.095 11.170 7.262 1.00 92.50 106 LEU A CA 1
ATOM 777 C C . LEU A 1 106 ? 6.006 10.443 6.254 1.00 92.50 106 LEU A C 1
ATOM 7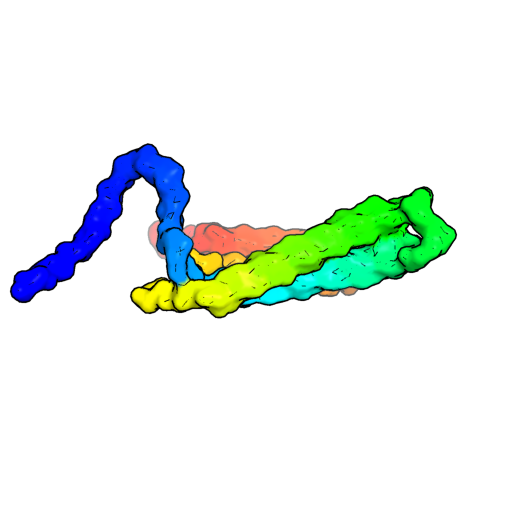79 O O . LEU A 1 106 ? 6.910 11.062 5.696 1.00 92.50 106 LEU A O 1
ATOM 783 N N . LEU A 1 107 ? 5.749 9.162 5.973 1.00 93.81 107 LEU A N 1
ATOM 784 C CA . LEU A 1 107 ? 6.478 8.382 4.963 1.00 93.81 107 LEU A CA 1
ATOM 785 C C . LEU A 1 107 ? 6.221 8.884 3.537 1.00 93.81 107 LEU A C 1
ATOM 787 O O . LEU A 1 107 ? 7.158 8.994 2.745 1.00 93.81 107 LEU A O 1
ATOM 791 N N . VAL A 1 108 ? 4.975 9.237 3.210 1.00 94.25 108 VAL A N 1
ATOM 792 C CA . VAL A 1 108 ? 4.650 9.846 1.908 1.00 94.25 108 VAL A CA 1
ATOM 793 C C . VAL A 1 108 ? 5.353 11.199 1.764 1.00 94.25 108 VAL A C 1
ATOM 795 O O . VAL A 1 108 ? 5.986 11.458 0.740 1.00 94.25 108 VAL A O 1
ATOM 798 N N . ALA A 1 109 ? 5.311 12.039 2.803 1.00 93.56 109 ALA A N 1
ATOM 799 C CA . ALA A 1 109 ? 6.002 13.327 2.818 1.00 93.56 109 ALA A CA 1
ATOM 800 C C . ALA A 1 109 ? 7.524 13.171 2.662 1.00 93.56 109 ALA A C 1
ATOM 802 O O . ALA A 1 109 ? 8.137 13.911 1.894 1.00 93.56 109 ALA A O 1
ATOM 803 N N . TYR A 1 110 ? 8.121 12.178 3.329 1.00 94.06 110 TYR A N 1
ATOM 804 C CA . TYR A 1 110 ? 9.531 11.823 3.167 1.00 94.06 110 TYR A CA 1
ATOM 805 C C . TYR A 1 110 ? 9.862 11.480 1.710 1.00 94.06 110 TYR A C 1
ATOM 807 O O . TYR A 1 110 ? 10.773 12.074 1.135 1.00 94.06 110 TYR A O 1
ATOM 815 N N . GLY A 1 111 ? 9.084 10.589 1.084 1.00 92.44 111 GLY A N 1
ATOM 816 C CA . GLY A 1 111 ? 9.282 10.200 -0.315 1.00 92.44 111 GLY A CA 1
ATOM 817 C C . GLY A 1 111 ? 9.213 11.382 -1.287 1.00 92.44 111 GLY A C 1
ATOM 818 O O . GLY A 1 111 ? 10.031 11.484 -2.200 1.00 92.44 111 GLY A O 1
ATOM 819 N N . LEU A 1 112 ? 8.285 12.317 -1.062 1.00 93.69 112 LEU A N 1
ATOM 820 C CA . LEU A 1 112 ? 8.157 13.531 -1.874 1.00 93.69 112 LEU A CA 1
ATOM 821 C C . LEU A 1 112 ? 9.309 14.521 -1.642 1.00 93.69 112 LEU A C 1
ATOM 823 O O . LEU A 1 112 ? 9.780 15.140 -2.597 1.00 93.69 112 LEU A O 1
ATOM 827 N N . ALA A 1 113 ? 9.782 14.655 -0.401 1.00 93.31 113 ALA A N 1
ATOM 828 C CA . ALA A 1 113 ? 10.874 15.555 -0.032 1.00 93.31 113 ALA A CA 1
ATOM 829 C C . ALA A 1 113 ? 12.254 15.069 -0.512 1.00 93.31 113 ALA A C 1
ATOM 831 O O . ALA A 1 113 ? 13.146 15.894 -0.723 1.00 93.31 113 ALA A O 1
ATOM 832 N N . LEU A 1 114 ? 12.422 13.765 -0.774 1.00 92.31 114 LEU A N 1
ATOM 833 C CA . LEU A 1 114 ? 13.681 13.212 -1.286 1.00 92.31 114 LEU A CA 1
ATOM 834 C C . LEU A 1 114 ? 14.116 13.849 -2.610 1.00 92.31 114 LEU A C 1
ATOM 836 O O . LEU A 1 114 ? 15.309 14.076 -2.804 1.00 92.31 114 LEU A O 1
ATOM 840 N N . LYS A 1 115 ? 13.172 14.157 -3.509 1.00 91.38 115 LYS A N 1
ATOM 841 C CA . LYS A 1 115 ? 13.480 14.721 -4.832 1.00 91.38 115 LYS A CA 1
ATOM 842 C C . LYS A 1 115 ? 14.087 16.136 -4.761 1.00 91.38 115 LYS A C 1
ATOM 844 O O . LYS A 1 115 ? 15.099 16.347 -5.423 1.00 91.38 115 LYS A O 1
ATOM 849 N N . PRO A 1 116 ? 13.520 17.103 -4.009 1.00 93.62 116 PRO A N 1
ATOM 850 C CA . PRO A 1 116 ? 14.094 18.446 -3.904 1.00 93.62 116 PRO A CA 1
ATOM 851 C C . PRO A 1 116 ? 15.219 18.590 -2.864 1.00 93.62 116 PRO A C 1
ATOM 853 O O . PRO A 1 116 ? 16.143 19.361 -3.102 1.00 93.62 116 PRO A O 1
ATOM 856 N N . LEU A 1 117 ? 15.156 17.903 -1.717 1.00 89.19 117 LEU A N 1
ATOM 857 C CA . LEU A 1 117 ? 16.098 18.124 -0.607 1.00 89.19 117 LEU A CA 1
ATOM 858 C C . LEU A 1 117 ? 17.246 17.098 -0.569 1.00 89.19 117 LEU A C 1
ATOM 860 O O . LEU A 1 117 ? 18.279 17.357 0.044 1.00 89.19 117 LEU A O 1
ATOM 864 N N . GLY A 1 118 ? 17.098 15.937 -1.211 1.00 90.19 118 GLY A N 1
ATOM 865 C CA . GLY A 1 118 ? 18.065 14.840 -1.118 1.00 90.19 118 GLY A CA 1
ATOM 866 C C . GLY A 1 118 ? 17.966 14.058 0.199 1.00 90.19 118 GLY A C 1
ATOM 867 O O . GLY A 1 118 ? 17.168 14.368 1.082 1.00 90.19 118 GLY A O 1
ATOM 868 N N . PHE A 1 119 ? 18.763 12.995 0.333 1.00 92.19 119 PHE A N 1
ATOM 869 C CA . PHE A 1 119 ? 18.595 12.002 1.404 1.00 92.19 119 PHE A CA 1
ATOM 870 C C . PHE A 1 119 ? 18.864 12.540 2.816 1.00 92.19 119 PHE A C 1
ATOM 872 O O . PHE A 1 119 ? 18.045 12.342 3.714 1.00 92.19 119 PHE A O 1
ATOM 879 N N . LEU A 1 120 ? 20.007 13.202 3.019 1.00 95.06 120 LEU A N 1
ATOM 880 C CA . LEU A 1 120 ? 20.489 13.627 4.339 1.00 95.06 120 LEU A CA 1
ATOM 881 C C . LEU A 1 120 ? 19.517 14.573 5.068 1.00 95.06 120 LEU A C 1
ATOM 883 O O . LEU A 1 120 ? 19.060 14.214 6.156 1.00 95.06 120 LEU A O 1
ATOM 887 N N . PRO A 1 121 ? 19.148 15.740 4.505 1.00 93.25 121 PRO A N 1
ATOM 888 C CA . PRO A 1 121 ? 18.254 16.673 5.194 1.00 93.25 121 PRO A CA 1
ATOM 889 C C . PRO A 1 121 ? 16.836 16.110 5.348 1.00 93.25 121 PRO A C 1
ATOM 891 O O . PRO A 1 121 ? 16.206 16.304 6.386 1.00 93.25 121 PRO A O 1
ATOM 894 N N . THR A 1 122 ? 16.354 15.351 4.361 1.00 95.06 122 THR A N 1
ATOM 895 C CA . THR A 1 122 ? 15.024 14.727 4.400 1.00 95.06 122 THR A CA 1
ATOM 896 C C . THR A 1 122 ? 14.933 13.667 5.497 1.00 95.06 122 THR A C 1
ATOM 898 O O . THR A 1 122 ? 13.958 13.632 6.247 1.00 95.06 122 THR A O 1
ATOM 901 N N . SER A 1 123 ? 15.974 12.843 5.653 1.00 93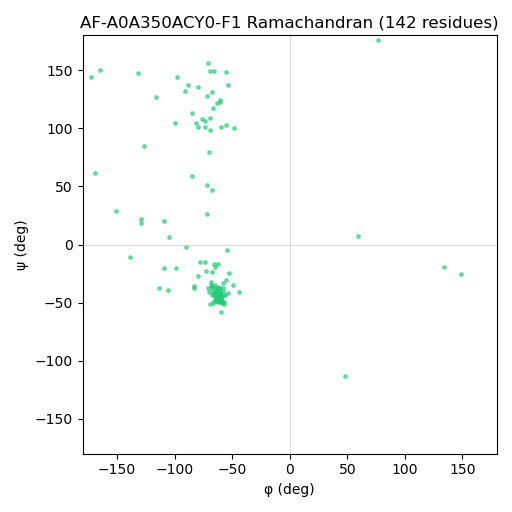.62 123 SER A N 1
ATOM 902 C CA . SER A 1 123 ? 16.040 11.813 6.700 1.00 93.62 123 SER A CA 1
ATOM 903 C C . SER A 1 123 ? 16.198 12.420 8.084 1.00 93.62 123 SER A C 1
ATOM 905 O O . SER A 1 123 ? 15.512 11.985 9.004 1.00 93.62 123 SER A O 1
ATOM 907 N N . ALA A 1 124 ? 17.018 13.465 8.231 1.00 95.19 124 ALA A N 1
ATOM 908 C CA . ALA A 1 124 ? 17.134 14.190 9.492 1.00 95.19 124 ALA A CA 1
ATOM 909 C C . ALA A 1 124 ? 15.778 14.770 9.931 1.00 95.19 124 ALA A C 1
ATOM 911 O O . ALA A 1 124 ? 15.342 14.529 11.057 1.00 95.19 124 ALA A O 1
ATOM 912 N N . ALA A 1 125 ? 15.071 15.465 9.033 1.00 94.62 125 ALA A N 1
ATOM 913 C CA . ALA A 1 125 ? 13.754 16.032 9.326 1.00 94.62 125 ALA A CA 1
ATOM 914 C C . ALA A 1 125 ? 12.717 14.950 9.675 1.00 94.62 125 ALA A C 1
ATOM 916 O O . ALA A 1 125 ? 11.984 15.090 10.656 1.00 94.62 125 ALA A O 1
ATOM 917 N N . PHE A 1 126 ? 12.688 13.854 8.910 1.00 94.44 126 PHE A N 1
ATOM 918 C CA . PHE A 1 126 ? 11.798 12.722 9.160 1.00 94.44 126 PHE A CA 1
ATOM 919 C C . PHE A 1 126 ? 12.052 12.078 10.523 1.00 94.44 126 PHE A C 1
ATOM 921 O O . PHE A 1 126 ? 11.108 11.906 11.289 1.00 94.44 126 PHE A O 1
ATOM 928 N N . LEU A 1 127 ? 13.309 11.765 10.855 1.00 94.25 127 LEU A N 1
ATOM 929 C CA . LEU A 1 127 ? 13.668 11.168 12.144 1.00 94.25 127 LEU A CA 1
ATOM 930 C C . LEU A 1 127 ? 13.320 12.093 13.311 1.00 94.25 127 LEU A C 1
ATOM 932 O O . LEU A 1 127 ? 12.731 11.632 14.285 1.00 94.25 127 LEU A O 1
ATOM 936 N N . ILE A 1 128 ? 13.624 13.390 13.211 1.00 94.00 128 ILE A N 1
ATOM 937 C CA . ILE A 1 128 ? 13.281 14.369 14.254 1.00 94.00 128 ILE A CA 1
ATOM 938 C C . ILE A 1 128 ? 11.764 14.405 14.473 1.00 94.00 128 ILE A C 1
ATOM 940 O O . ILE A 1 128 ? 11.301 14.343 15.615 1.00 94.00 128 ILE A O 1
ATOM 944 N N . ALA A 1 129 ? 10.981 14.470 13.393 1.00 92.44 129 ALA A N 1
ATOM 945 C CA . ALA A 1 129 ? 9.524 14.467 13.472 1.00 92.44 129 ALA A CA 1
ATOM 946 C C . ALA A 1 129 ? 8.987 13.151 14.059 1.00 92.44 129 ALA A C 1
ATOM 948 O O . ALA A 1 129 ? 8.176 13.181 14.984 1.00 92.44 129 ALA A O 1
ATOM 949 N N . ALA A 1 130 ? 9.479 12.009 13.574 1.00 90.00 130 ALA A N 1
ATOM 950 C CA . ALA A 1 130 ? 9.096 10.676 14.028 1.00 90.00 130 ALA A CA 1
ATOM 951 C C . ALA A 1 130 ? 9.372 10.479 15.523 1.00 90.00 130 ALA A C 1
ATOM 953 O O . ALA A 1 130 ? 8.470 10.099 16.268 1.00 90.00 130 ALA A O 1
ATOM 954 N N . ILE A 1 131 ? 10.590 10.792 15.978 1.00 90.00 131 ILE A N 1
ATOM 955 C CA . ILE A 1 131 ? 10.983 10.681 17.388 1.00 90.00 131 ILE A CA 1
ATOM 956 C C . ILE A 1 131 ? 10.111 11.595 18.248 1.00 90.00 131 ILE A C 1
ATOM 958 O O . ILE A 1 131 ? 9.594 11.156 19.273 1.00 90.00 131 ILE A O 1
ATOM 962 N N . LYS A 1 132 ? 9.885 12.846 17.827 1.00 85.69 132 LYS A N 1
ATOM 963 C CA . LYS A 1 132 ? 9.037 13.788 18.570 1.00 85.69 132 LYS A CA 1
ATOM 964 C C . LYS A 1 132 ? 7.615 13.250 18.736 1.00 85.69 132 LYS A C 1
ATOM 966 O O . LYS A 1 132 ? 7.108 13.231 19.855 1.00 85.69 132 LYS A O 1
ATOM 971 N N . ILE A 1 133 ? 7.004 12.781 17.649 1.00 85.62 133 ILE A N 1
ATOM 972 C CA . ILE A 1 133 ? 5.640 12.234 17.640 1.00 85.62 133 ILE A CA 1
ATOM 973 C C . ILE A 1 133 ? 5.549 10.967 18.503 1.00 85.62 133 ILE A C 1
ATOM 975 O O . ILE A 1 133 ? 4.598 10.821 19.268 1.00 85.62 133 ILE A O 1
ATOM 979 N N . LEU A 1 134 ? 6.533 10.067 18.411 1.00 83.44 134 LEU A N 1
ATOM 980 C CA . LEU A 1 134 ? 6.505 8.776 19.102 1.00 83.44 134 LEU A CA 1
ATOM 981 C C . LEU A 1 134 ? 6.901 8.866 20.579 1.00 83.44 134 LEU A C 1
ATOM 983 O O . LEU A 1 134 ? 6.439 8.065 21.384 1.00 83.44 134 LEU A O 1
ATOM 987 N N . SER A 1 135 ? 7.722 9.850 20.954 1.00 81.25 135 SER A N 1
ATOM 988 C CA . SER A 1 135 ? 8.178 10.025 22.338 1.00 81.25 135 SER A CA 1
ATOM 989 C C . SER A 1 135 ? 7.044 10.314 23.328 1.00 81.25 135 SER A C 1
ATOM 991 O O . SER A 1 135 ? 7.270 10.230 24.533 1.00 81.25 135 SER A O 1
ATOM 993 N N . GLY A 1 136 ? 5.855 10.711 22.845 1.00 64.88 136 GLY A N 1
ATOM 994 C CA . GLY A 1 136 ? 4.715 11.109 23.683 1.00 64.88 136 GLY A CA 1
ATOM 995 C C . GLY A 1 13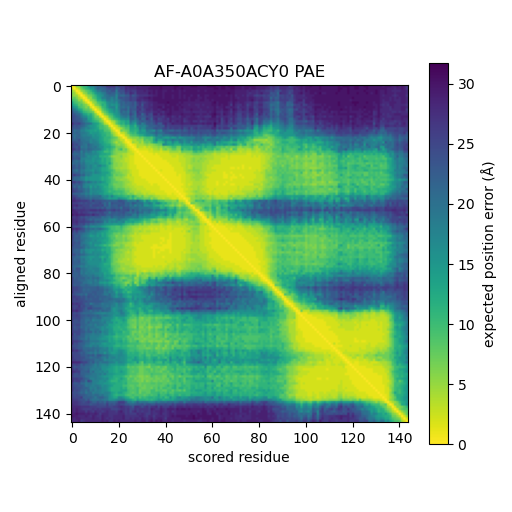6 ? 5.012 12.298 24.609 1.00 64.88 136 GLY A C 1
ATOM 996 O O . GLY A 1 136 ? 4.211 12.636 25.476 1.00 64.88 136 GLY A O 1
ATOM 997 N N . ARG A 1 137 ? 6.180 12.927 24.445 1.00 56.28 137 ARG A N 1
ATOM 998 C CA . ARG A 1 137 ? 6.786 13.874 25.372 1.00 56.28 137 ARG A CA 1
ATOM 999 C C . ARG A 1 137 ? 6.502 15.287 24.872 1.00 56.28 137 ARG A C 1
ATOM 1001 O O . ARG A 1 137 ? 7.112 15.751 23.909 1.00 56.28 137 ARG A O 1
ATOM 1008 N N . GLY A 1 138 ? 5.565 15.981 25.518 1.00 53.66 138 GLY A N 1
ATOM 1009 C CA . GLY A 1 138 ? 5.371 17.414 25.295 1.00 53.66 138 GLY A CA 1
ATOM 1010 C C . GLY A 1 138 ? 6.676 18.181 25.542 1.00 53.66 138 GLY A C 1
ATOM 1011 O O . GLY A 1 138 ? 7.469 17.797 26.399 1.00 53.66 138 GLY A O 1
ATOM 1012 N N . TRP A 1 139 ? 6.885 19.289 24.823 1.00 52.75 139 TRP A N 1
ATOM 1013 C CA . TRP A 1 139 ? 8.033 20.208 24.969 1.00 52.75 139 TRP A CA 1
ATOM 1014 C C . TRP A 1 139 ? 8.258 20.751 26.401 1.00 52.75 139 TRP A C 1
ATOM 1016 O O . TRP A 1 139 ? 9.233 21.450 26.641 1.00 52.75 139 TRP A O 1
ATOM 1026 N N . LEU A 1 140 ? 7.372 20.430 27.346 1.00 53.19 140 LEU A N 1
ATOM 1027 C CA . LEU A 1 140 ? 7.324 20.932 28.716 1.00 53.19 140 LEU A CA 1
ATOM 1028 C C . LEU A 1 140 ? 7.812 19.947 29.791 1.00 53.19 140 LEU A C 1
ATOM 1030 O O . LEU A 1 140 ? 7.737 20.289 30.965 1.00 53.19 140 LEU A O 1
ATOM 1034 N N . TRP A 1 141 ? 8.357 18.767 29.461 1.00 52.28 141 TRP A N 1
ATOM 1035 C CA . TRP A 1 141 ? 9.012 17.937 30.492 1.00 52.28 141 TRP A CA 1
ATOM 1036 C C . TRP A 1 141 ? 10.480 18.355 30.695 1.00 52.28 141 TRP A C 1
ATOM 1038 O O . TRP A 1 141 ? 11.416 17.595 30.463 1.00 52.28 141 TRP A O 1
ATOM 1048 N N . GLY A 1 142 ? 10.646 19.623 31.068 1.00 57.09 142 GLY A N 1
ATOM 1049 C CA . GLY A 1 142 ? 11.900 20.275 31.451 1.00 57.09 142 GLY A CA 1
ATOM 1050 C C . GLY A 1 142 ? 11.653 21.408 32.452 1.00 57.09 142 GLY A C 1
ATOM 1051 O O . GLY A 1 142 ? 12.369 22.402 32.442 1.00 57.09 142 GLY A O 1
ATOM 1052 N N . GLY A 1 143 ? 10.595 21.296 33.259 1.00 53.84 143 GLY A N 1
ATOM 1053 C CA . GLY A 1 143 ? 10.190 22.336 34.198 1.00 53.84 143 GLY A CA 1
ATOM 1054 C C . GLY A 1 143 ? 9.129 21.869 35.188 1.00 53.84 143 GLY A C 1
ATOM 1055 O O . GLY A 1 143 ? 8.033 22.410 35.170 1.00 53.84 143 GLY A O 1
ATOM 1056 N N . THR A 1 144 ? 9.462 20.866 36.001 1.00 44.22 144 THR A N 1
ATOM 1057 C CA . THR A 1 144 ? 9.074 20.719 37.420 1.00 44.22 144 THR A CA 1
ATOM 1058 C C . THR A 1 144 ? 10.037 19.736 38.059 1.00 44.22 144 THR A C 1
ATOM 1060 O O . THR A 1 144 ? 10.146 18.622 37.491 1.00 44.22 144 THR A O 1
#

Nearest PDB structures (foldseek):
  8tsh-assembly1_F  TM=4.618E-01  e=1.524E+00  Caldimonas thermodepolymerans
  1wat-assembly1_A  TM=4.240E-01  e=6.221E+00  Salmonella enterica subsp. enterica serovar Typhimurium
  8sql-assembly1_A  TM=3.290E-01  e=4.439E+00  Saccharomyces cerevisiae

Foldseek 3Di:
DDDDDDDDPDPDPPPPVPDDPFAAEACLLVVLVVQLVVLVVQLVVLCVQCVPVDCPDPSVVSNVVSVVSNVVSVVSNVSNVPGHHDPDDHCDPPPQDPLNVVLVVLVVVLVVCCVPPNDVVSVVVSVVVNCVSVVPDDPPPPDD

Solvent-accessible surface area (backbone atoms only — not comparable to full-atom values): 8606 Å² total; per-residue (Å²): 137,83,81,85,73,82,82,76,83,69,87,67,88,65,84,64,76,89,65,61,94,74,41,30,61,52,50,55,68,58,51,35,52,51,51,31,52,52,24,50,52,49,30,54,54,26,39,74,69,40,69,80,83,43,91,84,36,91,28,37,60,55,32,53,51,24,49,52,46,35,54,51,29,50,53,49,39,54,56,57,67,74,36,52,71,56,90,86,65,51,35,71,72,80,70,48,49,68,66,57,58,51,50,54,53,50,52,53,51,42,63,62,38,34,76,85,62,31,67,68,62,33,49,50,52,48,50,55,51,50,50,52,66,70,64,76,60,63,98,64,88,81,76,131